Protein AF-A0AAW9PEN4-F1 (afdb_monomer_lite)

Radius of gyration: 16.26 Å; chains: 1; bounding box: 33×24×48 Å

Secondary structure (DSSP, 8-state):
---HHHHHHHHSSEEHHHHHHHTT--HHHHHHHHHHHHHTTSEEEETTEEEE----S-----S---HHHHHHHHHS-BT-EEEGGGGTTTSSSHHHHHHHHHHTTSEEEEES-TT-TTTSEEEEE-S----

Foldseek 3Di:
DDDPLNVLAVVQWDALCRSCVVVVHDSVVSVVVQVVCQCVQQWDDDPRIIHGGYDVPLPQPPPDQDPLLLVVLVVADAPDKDWQVVCVVVGPPSVVSQVVCVSNVQKDKDFQDPVCSVRRIIMGGHDHDDD

Organism: Klebsiella variicola (NCBI:txid244366)

Sequence (131 aa):
MEKITDVLKELEKVTCRELAVYFDLTAPEMLARLMVLEREGKAQNLNGYWMPGGSTEPVAVTSKLTALDIKLLQSVPVGVWFEWQSLAGFVDRPRYRCERLVAAGLMNSKVTNPANPHHGTKFQKIREVTR

pLDDT: mean 81.0, std 11.23, range [44.16, 94.44]

Structure (mmCIF, N/CA/C/O backbone):
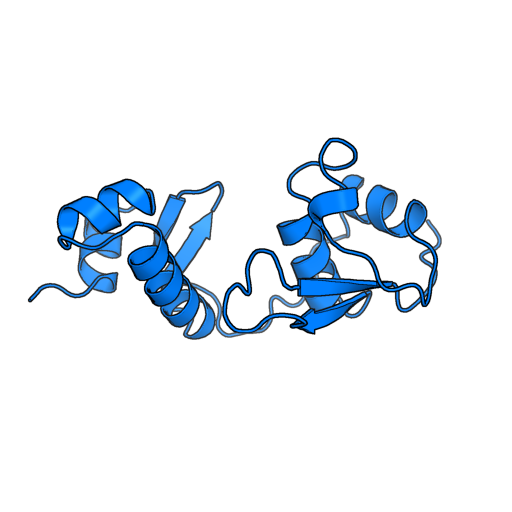data_AF-A0AAW9PEN4-F1
#
_entry.id   AF-A0AAW9PEN4-F1
#
loop_
_atom_site.group_PDB
_atom_site.id
_atom_site.type_symbol
_atom_site.label_atom_id
_atom_site.label_alt_id
_atom_site.label_comp_id
_atom_site.label_asym_id
_atom_site.label_entity_id
_atom_site.label_seq_id
_atom_site.pdbx_PDB_ins_code
_atom_site.Cartn_x
_atom_site.Cartn_y
_atom_site.Cartn_z
_atom_site.occupancy
_atom_site.B_iso_or_equiv
_atom_site.auth_seq_id
_atom_site.auth_comp_id
_atom_site.auth_asym_id
_atom_site.auth_atom_id
_atom_site.pdbx_PDB_model_num
ATOM 1 N N . MET A 1 1 ? 9.608 2.569 -29.560 1.00 56.81 1 MET A N 1
ATOM 2 C CA . MET A 1 1 ? 9.620 1.985 -28.205 1.00 56.81 1 MET A CA 1
ATOM 3 C C . MET A 1 1 ? 8.197 2.019 -27.695 1.00 56.81 1 MET A C 1
ATOM 5 O O . MET A 1 1 ? 7.652 3.111 -27.570 1.00 56.81 1 MET A O 1
ATOM 9 N N . GLU A 1 2 ? 7.589 0.854 -27.496 1.00 67.94 2 GLU A N 1
ATOM 10 C CA . GLU A 1 2 ? 6.273 0.753 -26.858 1.00 67.94 2 GLU A CA 1
ATOM 11 C C . GLU A 1 2 ? 6.338 1.319 -25.439 1.00 67.94 2 GLU A C 1
ATOM 13 O O . GLU A 1 2 ? 7.372 1.235 -24.772 1.00 67.94 2 GLU A O 1
ATOM 18 N N . LYS A 1 3 ? 5.262 1.959 -24.977 1.00 82.06 3 LYS A N 1
ATOM 19 C CA . LYS A 1 3 ? 5.178 2.420 -23.589 1.00 82.06 3 LYS A CA 1
ATOM 20 C C . LYS A 1 3 ? 4.590 1.299 -22.742 1.00 82.06 3 LYS A C 1
ATOM 22 O O . LYS A 1 3 ? 3.725 0.561 -23.197 1.00 82.06 3 LYS A O 1
ATOM 27 N N . ILE A 1 4 ? 4.984 1.230 -21.470 1.00 81.25 4 ILE A N 1
ATOM 28 C CA . ILE A 1 4 ? 4.431 0.264 -20.500 1.00 81.25 4 ILE A CA 1
ATOM 29 C C . ILE A 1 4 ? 2.892 0.322 -20.478 1.00 81.25 4 ILE A C 1
ATOM 31 O O . ILE A 1 4 ? 2.234 -0.704 -20.384 1.00 81.25 4 ILE A O 1
ATOM 35 N N . THR A 1 5 ? 2.303 1.510 -20.632 1.00 81.56 5 THR A N 1
ATOM 36 C CA . THR A 1 5 ? 0.845 1.700 -20.691 1.00 81.56 5 THR A CA 1
ATOM 37 C C . THR A 1 5 ? 0.177 1.073 -21.912 1.00 81.56 5 THR A C 1
ATOM 39 O O . THR A 1 5 ? -0.996 0.727 -21.827 1.00 81.56 5 THR A O 1
ATOM 42 N N . ASP A 1 6 ? 0.886 0.963 -23.035 1.00 83.94 6 ASP A N 1
ATOM 43 C CA . ASP A 1 6 ? 0.354 0.373 -24.266 1.00 83.94 6 ASP A CA 1
ATOM 44 C C . ASP A 1 6 ? 0.352 -1.156 -24.132 1.00 83.94 6 ASP A C 1
ATOM 46 O O . ASP A 1 6 ? -0.683 -1.787 -24.311 1.00 83.94 6 ASP A O 1
ATOM 50 N N . VAL A 1 7 ? 1.447 -1.723 -23.618 1.00 83.44 7 VAL A N 1
ATOM 51 C CA . VAL A 1 7 ? 1.558 -3.159 -23.298 1.00 83.44 7 VAL A CA 1
ATOM 52 C C . VAL A 1 7 ? 0.547 -3.590 -22.230 1.00 83.44 7 VAL A C 1
ATOM 54 O O . VAL A 1 7 ? -0.054 -4.656 -22.329 1.00 83.44 7 VAL A O 1
ATOM 57 N N . LEU A 1 8 ? 0.296 -2.752 -21.217 1.00 84.62 8 LEU A N 1
ATOM 58 C CA . LEU A 1 8 ? -0.754 -3.011 -20.226 1.00 84.62 8 LEU A CA 1
ATOM 59 C C . LEU A 1 8 ? -2.151 -3.080 -20.862 1.00 84.62 8 LEU A C 1
ATOM 61 O O . LEU A 1 8 ? -2.966 -3.891 -20.431 1.00 84.62 8 LEU A O 1
ATOM 65 N N . LYS A 1 9 ? -2.438 -2.248 -21.873 1.00 82.31 9 LYS A N 1
ATOM 66 C CA . LYS A 1 9 ? -3.717 -2.292 -22.600 1.00 82.31 9 LYS A CA 1
ATOM 67 C C . LYS A 1 9 ? -3.861 -3.553 -23.441 1.00 82.31 9 LYS A C 1
ATOM 69 O O . LYS A 1 9 ? -4.967 -4.064 -23.536 1.00 82.31 9 LYS A O 1
ATOM 74 N N . GLU A 1 10 ? -2.772 -4.035 -24.027 1.00 82.94 10 GLU A N 1
A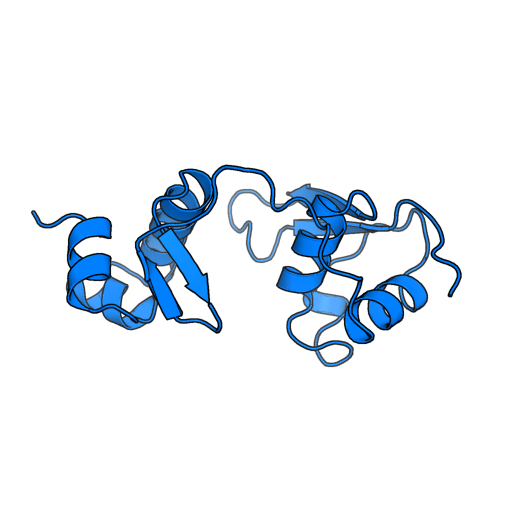TOM 75 C CA . GLU A 1 10 ? -2.793 -5.229 -24.875 1.00 82.94 10 GLU A CA 1
ATOM 76 C C . GLU A 1 10 ? -2.875 -6.528 -24.071 1.00 82.94 10 GLU A C 1
ATOM 78 O O . GLU A 1 10 ? -3.600 -7.442 -24.454 1.00 82.94 10 GLU A O 1
ATOM 83 N N . LEU A 1 11 ? -2.156 -6.615 -22.949 1.00 78.12 11 LEU A N 1
ATOM 84 C CA . LEU A 1 11 ? -2.075 -7.847 -22.160 1.00 78.12 11 LEU A CA 1
ATOM 85 C C . LEU A 1 11 ? -3.187 -7.984 -21.113 1.00 78.12 11 LEU A C 1
ATOM 87 O O . LEU A 1 11 ? -3.346 -9.073 -20.567 1.00 78.12 11 LEU A O 1
ATOM 91 N N . GLU A 1 12 ? -3.935 -6.909 -20.831 1.00 67.69 12 GLU A N 1
ATOM 92 C CA . GLU A 1 12 ? -5.001 -6.746 -19.819 1.00 67.69 12 GLU A CA 1
ATOM 93 C C . GLU A 1 12 ? -4.614 -7.065 -18.359 1.00 67.69 12 GLU A C 1
ATOM 95 O O . GLU A 1 12 ? -4.989 -6.322 -17.451 1.00 67.69 12 GLU A O 1
ATOM 100 N N . LYS A 1 13 ? -3.866 -8.145 -18.105 1.00 76.31 13 LYS A N 1
ATOM 101 C CA . LYS A 1 13 ? -3.320 -8.584 -16.818 1.00 76.31 13 LYS A CA 1
ATOM 102 C C . LYS A 1 13 ? -1.926 -9.161 -17.025 1.00 76.31 13 LYS A C 1
ATOM 104 O O . LYS A 1 13 ? -1.770 -10.221 -17.620 1.00 76.31 13 LYS A O 1
ATOM 109 N N . VAL A 1 14 ? -0.921 -8.514 -16.451 1.00 85.75 14 VAL A N 1
ATOM 110 C CA . VAL A 1 14 ? 0.473 -8.966 -16.566 1.00 85.75 14 VAL A CA 1
ATOM 111 C C . VAL A 1 14 ? 1.214 -8.761 -15.251 1.00 85.75 14 VAL A C 1
ATOM 113 O O . VAL A 1 14 ? 0.974 -7.797 -14.522 1.00 85.75 14 VAL A O 1
ATOM 116 N N . THR A 1 15 ? 2.102 -9.677 -14.885 1.00 87.06 15 THR A N 1
ATOM 117 C CA . THR A 1 15 ? 2.909 -9.526 -13.671 1.00 87.06 15 THR A CA 1
ATOM 118 C C . THR A 1 15 ? 4.078 -8.568 -13.900 1.00 87.06 15 THR A C 1
ATOM 120 O O . THR A 1 15 ? 4.564 -8.376 -15.013 1.00 87.06 15 THR A O 1
ATOM 123 N N . CYS A 1 16 ? 4.600 -7.989 -12.814 1.00 87.31 16 CYS A N 1
ATOM 124 C CA . CYS A 1 16 ? 5.786 -7.128 -12.881 1.00 87.31 16 CYS A CA 1
ATOM 125 C C . CYS A 1 16 ? 6.995 -7.844 -13.517 1.00 87.31 16 CYS A C 1
ATOM 127 O O . CYS A 1 16 ? 7.771 -7.224 -14.236 1.00 87.31 16 CYS A O 1
ATOM 129 N N . ARG A 1 17 ? 7.145 -9.156 -13.277 1.00 85.50 17 ARG A N 1
ATOM 130 C CA . ARG A 1 17 ? 8.256 -9.952 -13.822 1.00 85.50 17 ARG A CA 1
ATOM 131 C C . ARG A 1 17 ? 8.128 -10.167 -15.326 1.00 85.50 17 ARG A C 1
ATOM 133 O O . ARG A 1 17 ? 9.122 -10.037 -16.024 1.00 85.50 17 ARG A O 1
ATOM 140 N N . GLU A 1 18 ? 6.928 -10.462 -15.813 1.00 86.31 18 GLU A N 1
ATOM 141 C CA . GLU A 1 18 ? 6.674 -10.630 -17.250 1.00 86.31 18 GLU A CA 1
ATOM 142 C C . GLU A 1 18 ? 6.895 -9.317 -18.004 1.00 86.31 18 GLU A C 1
ATOM 144 O O . GLU A 1 18 ? 7.580 -9.301 -19.022 1.00 86.31 18 GLU A O 1
ATOM 149 N N . LEU A 1 19 ? 6.420 -8.197 -17.446 1.00 88.25 19 LEU A N 1
ATOM 150 C CA . LEU A 1 19 ? 6.715 -6.864 -17.976 1.00 88.25 19 LEU A CA 1
ATOM 151 C C . LEU A 1 19 ? 8.217 -6.566 -17.975 1.00 88.25 19 LEU A C 1
ATOM 153 O O . LEU A 1 19 ? 8.736 -6.030 -18.948 1.00 88.25 19 LEU A O 1
ATOM 157 N N . ALA A 1 20 ? 8.924 -6.902 -16.896 1.00 89.31 20 ALA A N 1
ATOM 158 C CA . ALA A 1 20 ? 10.361 -6.675 -16.800 1.00 89.31 20 ALA A CA 1
ATOM 159 C C . ALA A 1 20 ? 11.118 -7.413 -17.918 1.00 89.31 20 ALA A C 1
ATOM 161 O O . ALA A 1 20 ? 11.948 -6.804 -18.582 1.00 89.31 20 ALA A O 1
ATOM 162 N N . VAL A 1 21 ? 10.755 -8.672 -18.194 1.00 89.44 21 VAL A N 1
ATOM 163 C CA . VAL A 1 21 ? 11.317 -9.450 -19.312 1.00 89.44 21 VAL A CA 1
ATOM 164 C C . VAL A 1 21 ? 10.979 -8.816 -20.665 1.00 89.44 21 VAL A C 1
ATOM 166 O O . VAL A 1 21 ? 11.862 -8.699 -21.507 1.00 89.44 21 VAL A O 1
ATOM 169 N N . TYR A 1 22 ? 9.738 -8.362 -20.867 1.00 87.06 22 TYR A N 1
ATOM 170 C CA . TYR A 1 22 ? 9.304 -7.736 -22.125 1.00 87.06 22 TYR A CA 1
ATOM 171 C C . TYR A 1 22 ? 10.103 -6.470 -22.472 1.00 87.06 22 TYR A C 1
ATOM 173 O O . TYR A 1 22 ? 10.407 -6.211 -23.632 1.00 87.06 22 TYR A O 1
ATOM 181 N N . PHE A 1 23 ? 10.452 -5.680 -21.455 1.00 87.25 23 PHE A N 1
ATOM 182 C CA . PHE A 1 23 ? 11.164 -4.411 -21.612 1.00 87.25 23 PHE A CA 1
ATOM 183 C C . PHE A 1 23 ? 12.683 -4.513 -21.422 1.00 87.25 23 PHE A C 1
ATOM 185 O O . PHE A 1 23 ? 13.341 -3.473 -21.423 1.00 87.25 23 PHE A O 1
ATOM 192 N N . ASP A 1 24 ? 13.223 -5.723 -21.247 1.00 89.38 24 ASP A N 1
ATOM 193 C CA . ASP A 1 24 ? 14.634 -5.970 -20.914 1.00 89.38 24 ASP A CA 1
ATOM 194 C C . ASP A 1 24 ? 15.106 -5.148 -19.694 1.00 89.38 24 ASP A C 1
ATOM 196 O O . ASP A 1 24 ? 16.134 -4.472 -19.692 1.00 89.38 24 ASP A O 1
ATOM 200 N N . LEU A 1 25 ? 14.281 -5.155 -18.644 1.00 88.50 25 LEU A N 1
ATOM 201 C CA . LEU A 1 25 ? 14.514 -4.465 -17.377 1.00 88.50 25 LEU A CA 1
ATOM 202 C C . LEU A 1 25 ? 14.589 -5.461 -16.223 1.00 88.50 25 LEU A C 1
ATOM 204 O O . LEU A 1 25 ? 14.040 -6.563 -16.267 1.00 88.50 25 LEU A O 1
ATOM 208 N N . THR A 1 26 ? 15.201 -5.045 -15.117 1.00 86.69 26 THR A N 1
ATOM 209 C CA . THR A 1 26 ? 15.117 -5.823 -13.879 1.00 86.69 26 THR A CA 1
ATOM 210 C C . THR A 1 26 ? 13.752 -5.633 -13.205 1.00 86.69 26 THR A C 1
ATOM 212 O O . THR A 1 26 ? 13.109 -4.585 -13.308 1.00 86.69 26 THR A O 1
ATOM 215 N N . ALA A 1 27 ? 13.290 -6.644 -12.461 1.00 80.06 27 ALA A N 1
ATOM 216 C CA . ALA A 1 27 ? 12.009 -6.566 -11.753 1.00 80.06 27 ALA A CA 1
ATOM 217 C C . ALA A 1 27 ? 11.895 -5.364 -10.779 1.00 80.06 27 ALA A C 1
ATOM 219 O O . ALA A 1 27 ? 10.820 -4.763 -10.725 1.00 80.06 27 ALA A O 1
ATOM 220 N N . PRO A 1 28 ? 12.947 -4.958 -10.034 1.00 81.88 28 PRO A N 1
ATOM 221 C CA . PRO A 1 28 ? 12.903 -3.743 -9.216 1.00 81.88 28 PRO A CA 1
ATOM 222 C C . PRO A 1 28 ? 12.741 -2.453 -10.032 1.00 81.88 28 PRO A C 1
ATOM 224 O O . PRO A 1 28 ? 11.979 -1.574 -9.632 1.00 81.88 28 PRO A O 1
ATOM 227 N N . GLU A 1 29 ? 13.412 -2.336 -11.180 1.00 81.94 29 GLU A N 1
ATOM 228 C CA . GLU A 1 29 ? 13.299 -1.161 -12.055 1.00 81.94 29 GLU A CA 1
ATOM 229 C C . GLU A 1 29 ? 11.911 -1.062 -12.684 1.00 81.94 29 GLU A C 1
ATOM 231 O O . GLU A 1 29 ? 11.319 0.020 -12.720 1.00 81.94 29 GLU A O 1
ATOM 236 N N . MET A 1 30 ? 11.365 -2.194 -13.134 1.00 90.25 30 MET A N 1
ATOM 237 C CA . MET A 1 30 ? 10.004 -2.254 -13.659 1.00 90.25 30 MET A CA 1
ATOM 238 C C . MET A 1 30 ? 8.984 -1.873 -12.581 1.00 90.25 30 MET A C 1
ATOM 240 O O . MET A 1 30 ? 8.099 -1.053 -12.823 1.00 90.25 30 MET A O 1
ATOM 244 N N . LEU A 1 31 ? 9.151 -2.389 -11.361 1.00 84.94 31 LEU A N 1
ATOM 245 C CA . LEU A 1 31 ? 8.287 -2.050 -10.236 1.00 84.94 31 LEU A CA 1
ATOM 246 C C . LEU A 1 31 ? 8.326 -0.551 -9.917 1.00 84.94 31 LEU A C 1
ATOM 248 O O . LEU A 1 31 ? 7.272 0.056 -9.751 1.00 84.94 31 LEU A O 1
ATOM 252 N N . ALA A 1 32 ? 9.512 0.064 -9.891 1.00 81.75 32 ALA A N 1
ATOM 253 C CA . ALA A 1 32 ? 9.647 1.501 -9.664 1.00 81.75 32 ALA A CA 1
ATOM 254 C C . ALA A 1 32 ? 8.896 2.325 -10.725 1.00 81.75 32 ALA A C 1
ATOM 256 O O . ALA A 1 32 ? 8.198 3.280 -10.381 1.00 81.75 32 ALA A O 1
ATOM 257 N N . ARG A 1 33 ? 8.975 1.929 -12.003 1.00 84.75 33 ARG A N 1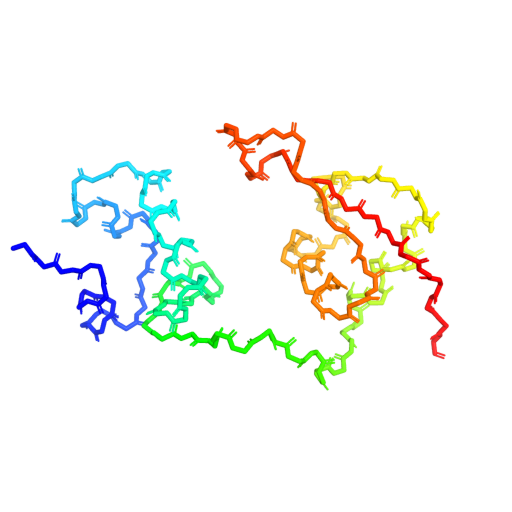
ATOM 258 C CA . ARG A 1 33 ? 8.241 2.585 -13.101 1.00 84.75 33 ARG A CA 1
ATOM 259 C C . ARG A 1 33 ? 6.728 2.401 -12.975 1.00 84.75 33 ARG A C 1
ATOM 261 O O . ARG A 1 33 ? 5.982 3.359 -13.159 1.00 84.75 33 ARG A O 1
ATOM 268 N N . LEU A 1 34 ? 6.275 1.202 -12.618 1.00 86.12 34 LEU A N 1
ATOM 269 C CA . LEU A 1 34 ? 4.856 0.901 -12.423 1.00 86.12 34 LEU A CA 1
ATOM 270 C C . LEU A 1 34 ? 4.259 1.666 -11.236 1.00 86.12 34 LEU A C 1
ATOM 272 O O . LEU A 1 34 ? 3.152 2.179 -11.347 1.00 86.12 34 LEU A O 1
ATOM 276 N N . MET A 1 35 ? 5.012 1.846 -10.148 1.00 81.31 35 MET A N 1
ATOM 277 C CA . MET A 1 35 ? 4.587 2.675 -9.012 1.00 81.31 35 MET A CA 1
ATOM 278 C C . MET A 1 35 ? 4.438 4.161 -9.375 1.00 81.31 35 MET A C 1
ATOM 280 O O . MET A 1 35 ? 3.581 4.847 -8.817 1.00 81.31 35 MET A O 1
ATOM 284 N N . VAL A 1 36 ? 5.256 4.684 -10.298 1.00 82.81 36 VAL A N 1
ATOM 285 C CA . VAL A 1 36 ? 5.074 6.049 -10.825 1.00 82.81 36 VAL A CA 1
ATOM 286 C C . VAL A 1 36 ? 3.782 6.126 -11.636 1.00 82.81 36 VAL A C 1
ATOM 288 O O . VAL A 1 36 ? 2.971 7.017 -11.401 1.00 82.81 36 VAL A O 1
ATOM 291 N N . LEU A 1 37 ? 3.546 5.158 -12.525 1.00 84.44 37 LEU A N 1
ATOM 292 C CA . LEU A 1 37 ? 2.315 5.091 -13.317 1.00 84.44 37 LEU A CA 1
ATOM 293 C C . LEU A 1 37 ? 1.065 4.923 -12.445 1.00 84.44 37 LEU A C 1
ATOM 295 O O . LEU A 1 37 ? 0.020 5.476 -12.776 1.00 84.44 37 LEU A O 1
ATOM 299 N N . GLU A 1 38 ? 1.171 4.212 -11.326 1.00 83.94 38 GLU A N 1
ATOM 300 C CA . GLU A 1 38 ? 0.095 4.067 -10.345 1.00 83.94 38 GLU A CA 1
ATOM 301 C C . GLU A 1 38 ? -0.259 5.389 -9.671 1.00 83.94 38 GLU A C 1
ATOM 303 O O . GLU A 1 38 ? -1.429 5.758 -9.607 1.00 83.94 38 GLU A O 1
ATOM 308 N N . ARG A 1 39 ? 0.748 6.167 -9.260 1.00 72.88 39 ARG A N 1
ATOM 309 C CA . ARG A 1 39 ? 0.531 7.523 -8.726 1.00 72.88 39 ARG A CA 1
ATOM 310 C C . ARG A 1 39 ? -0.075 8.475 -9.752 1.00 72.88 39 ARG A C 1
ATOM 312 O O . ARG A 1 39 ? -0.825 9.370 -9.383 1.00 72.88 39 ARG A O 1
ATOM 319 N N . GLU A 1 40 ? 0.255 8.290 -11.025 1.00 78.88 40 GLU A N 1
ATOM 320 C CA . GLU A 1 40 ? -0.316 9.060 -12.132 1.00 78.88 40 GLU A CA 1
ATOM 321 C C . GLU A 1 40 ? -1.711 8.565 -12.563 1.00 78.88 40 GLU A C 1
ATOM 323 O O . GLU A 1 40 ? -2.287 9.133 -13.490 1.00 78.88 40 GLU A O 1
ATOM 328 N N . GLY A 1 41 ? -2.253 7.509 -11.938 1.00 80.44 41 GLY A N 1
ATOM 329 C CA . GLY A 1 41 ? -3.540 6.904 -12.306 1.00 80.44 41 GLY A CA 1
ATOM 330 C C . GLY A 1 41 ? -3.537 6.219 -13.679 1.00 80.44 41 GLY A C 1
ATOM 331 O O . GLY A 1 41 ? -4.582 5.999 -14.285 1.00 80.44 41 GLY A O 1
ATOM 332 N N . LYS A 1 42 ? -2.358 5.892 -14.212 1.00 83.00 42 LYS A N 1
ATOM 333 C CA . LYS A 1 42 ? -2.186 5.258 -15.529 1.00 83.00 42 LYS A CA 1
ATOM 334 C C . LYS A 1 42 ? -2.052 3.739 -15.451 1.00 83.00 42 LYS A C 1
ATOM 336 O O . LYS A 1 42 ? -2.226 3.074 -16.473 1.00 83.00 42 LYS A O 1
ATOM 341 N N . ALA A 1 43 ? -1.748 3.203 -14.272 1.00 85.62 43 ALA A N 1
ATOM 342 C CA . ALA A 1 43 ? -1.674 1.772 -14.000 1.00 85.62 43 ALA A CA 1
ATOM 343 C C . ALA A 1 43 ? -2.223 1.460 -12.600 1.00 85.62 43 ALA A C 1
ATOM 345 O O . ALA A 1 43 ? -2.248 2.324 -11.731 1.00 85.62 43 ALA A O 1
ATOM 346 N N . GLN A 1 44 ? -2.652 0.224 -12.371 1.00 85.19 44 GLN A N 1
ATOM 347 C CA . GLN A 1 44 ? -3.113 -0.232 -11.061 1.00 85.19 44 GLN A CA 1
ATOM 348 C C . GLN A 1 44 ? -2.643 -1.658 -10.812 1.00 85.19 44 GLN A C 1
ATOM 350 O O . GLN A 1 44 ? -2.607 -2.477 -11.737 1.00 85.19 44 GLN A O 1
ATOM 355 N N . ASN A 1 45 ? -2.302 -1.964 -9.559 1.00 83.56 45 ASN A N 1
ATOM 356 C CA . ASN A 1 45 ? -1.995 -3.327 -9.152 1.00 83.56 45 ASN A CA 1
ATOM 357 C C . ASN A 1 45 ? -3.202 -3.991 -8.480 1.00 83.56 45 ASN A C 1
ATOM 359 O O . ASN A 1 45 ? -3.688 -3.540 -7.441 1.00 83.56 45 ASN A O 1
ATOM 363 N N . LEU A 1 46 ? -3.649 -5.118 -9.032 1.00 79.19 46 LEU A N 1
ATOM 364 C CA . LEU A 1 46 ? -4.679 -5.958 -8.437 1.00 79.19 46 LEU A CA 1
ATOM 365 C C . LEU A 1 46 ? -4.151 -7.385 -8.277 1.00 79.19 46 LEU A C 1
ATOM 367 O O . LEU A 1 46 ? -3.924 -8.100 -9.249 1.00 79.19 46 LEU A O 1
ATOM 371 N N . ASN A 1 47 ? -3.983 -7.824 -7.027 1.00 78.56 47 ASN A N 1
ATOM 372 C CA . ASN A 1 47 ? -3.539 -9.183 -6.692 1.00 78.56 47 ASN A CA 1
ATOM 373 C C . ASN A 1 47 ? -2.189 -9.588 -7.324 1.00 78.56 47 ASN A C 1
ATOM 375 O O . ASN A 1 47 ? -1.990 -10.761 -7.623 1.00 78.56 47 ASN A O 1
ATOM 379 N N . GLY A 1 48 ? -1.261 -8.643 -7.515 1.00 77.19 48 GLY A N 1
ATOM 380 C CA . GLY A 1 48 ? 0.044 -8.914 -8.130 1.00 77.19 48 GLY A CA 1
ATOM 381 C C . GLY A 1 48 ? 0.064 -8.788 -9.656 1.00 77.19 48 GLY A C 1
ATOM 382 O O . GLY A 1 48 ? 1.145 -8.847 -10.243 1.00 77.19 48 GLY A O 1
ATOM 383 N N . TYR A 1 49 ? -1.091 -8.538 -10.277 1.00 84.38 49 TYR A N 1
ATOM 384 C CA . TYR A 1 49 ? -1.213 -8.225 -11.697 1.00 84.38 49 TYR A CA 1
ATOM 385 C C . TYR A 1 49 ? -1.335 -6.722 -11.900 1.00 84.38 49 TYR A C 1
ATOM 387 O O . TYR A 1 49 ? -2.056 -6.039 -11.173 1.00 84.38 49 TYR A O 1
ATOM 395 N N . TRP A 1 50 ? -0.631 -6.224 -12.901 1.00 87.50 50 TRP A N 1
ATOM 396 C CA . TRP A 1 50 ? -0.710 -4.853 -13.363 1.00 87.50 50 TRP A CA 1
ATOM 397 C C . TRP A 1 50 ? -1.697 -4.762 -14.516 1.00 87.50 50 TRP A C 1
ATOM 399 O O . TRP A 1 50 ? -1.710 -5.613 -15.407 1.00 87.50 50 TRP A O 1
ATOM 409 N N . MET A 1 51 ? -2.530 -3.731 -14.456 1.00 86.12 51 MET A N 1
ATOM 410 C CA . MET A 1 51 ? -3.591 -3.455 -15.417 1.00 86.12 51 MET A CA 1
ATOM 411 C C . MET A 1 51 ? -3.549 -1.965 -15.786 1.00 86.12 51 MET A C 1
ATOM 413 O O . MET A 1 51 ? -3.060 -1.155 -14.985 1.00 86.12 51 MET A O 1
ATOM 417 N N . PRO A 1 52 ? -4.043 -1.579 -16.973 1.00 84.44 52 PRO A N 1
ATOM 418 C CA . PRO A 1 52 ? -4.104 -0.185 -17.380 1.00 84.44 52 PRO A CA 1
ATOM 419 C C . PRO A 1 52 ? -5.146 0.580 -16.553 1.00 84.44 52 PRO A C 1
ATOM 421 O O . PRO A 1 52 ? -6.145 0.021 -16.091 1.00 84.44 52 PRO A O 1
ATOM 424 N N . GLY A 1 53 ? -4.920 1.884 -16.412 1.00 76.38 53 GLY A N 1
ATOM 425 C CA . GLY A 1 53 ? -5.788 2.778 -15.649 1.00 76.38 53 GLY A CA 1
ATOM 426 C C . GLY A 1 53 ? -5.550 2.709 -14.144 1.00 76.38 53 GLY A C 1
ATOM 427 O O . GLY A 1 53 ? -4.767 1.908 -13.658 1.00 76.38 53 GLY A O 1
ATOM 428 N N . GLY A 1 54 ? -6.210 3.590 -13.410 1.00 65.62 54 GLY A N 1
ATOM 429 C CA . GLY A 1 54 ? -6.034 3.782 -11.977 1.00 65.62 54 GLY A CA 1
ATOM 430 C C . GLY A 1 54 ? -6.694 5.097 -11.579 1.00 65.62 54 GLY A C 1
ATOM 431 O O . GLY A 1 54 ? -6.907 5.973 -12.415 1.00 65.62 54 GLY A O 1
ATOM 432 N N . SER A 1 55 ? -7.071 5.233 -10.315 1.00 52.84 55 SER A N 1
ATOM 433 C CA . SER A 1 55 ? -7.651 6.482 -9.826 1.00 52.84 55 SER A CA 1
ATOM 434 C C . SER A 1 55 ? -6.541 7.402 -9.329 1.00 52.84 55 SER A C 1
ATOM 436 O O . SER A 1 55 ? -5.778 7.009 -8.450 1.00 52.84 55 SER A O 1
ATOM 438 N N . THR A 1 56 ? -6.461 8.623 -9.866 1.00 57.06 56 THR A N 1
ATOM 439 C CA . THR A 1 56 ? -5.681 9.714 -9.252 1.00 57.06 56 THR A CA 1
ATOM 440 C C . THR A 1 56 ? -6.400 10.312 -8.053 1.00 57.06 56 THR A C 1
ATOM 442 O O . THR A 1 56 ? -5.765 10.953 -7.214 1.00 57.06 56 THR A O 1
ATOM 445 N N . GLU A 1 57 ? -7.719 10.108 -7.954 1.00 47.88 57 GLU A N 1
ATOM 446 C CA . GLU A 1 57 ? -8.438 10.455 -6.742 1.00 47.88 57 GLU A CA 1
ATOM 447 C C . GLU A 1 57 ? -7.853 9.596 -5.623 1.00 47.88 57 GLU A C 1
ATOM 449 O O . GLU A 1 57 ? -7.773 8.368 -5.800 1.00 47.88 57 GLU A O 1
ATOM 454 N N . PRO A 1 58 ? -7.437 10.198 -4.488 1.00 46.62 58 PRO A N 1
ATOM 455 C CA . PRO A 1 58 ? -7.148 9.410 -3.305 1.00 46.62 58 PRO A CA 1
ATOM 456 C C . PRO A 1 58 ? -8.364 8.523 -3.126 1.00 46.62 58 PRO A C 1
ATOM 458 O O . PRO A 1 58 ? -9.474 9.051 -3.134 1.00 46.62 58 PRO A O 1
ATOM 461 N N . VAL A 1 59 ? -8.164 7.200 -3.070 1.00 51.34 59 VAL A N 1
ATOM 462 C CA . VAL A 1 59 ? -9.260 6.259 -2.843 1.00 51.34 59 VAL A CA 1
ATOM 463 C C . VAL A 1 59 ? -9.977 6.786 -1.618 1.00 51.34 59 VAL A C 1
ATOM 465 O O . VAL A 1 59 ? -9.480 6.636 -0.501 1.00 51.34 59 VAL A O 1
ATOM 468 N N . ALA A 1 60 ? -11.097 7.477 -1.827 1.00 44.16 60 ALA A N 1
ATOM 469 C CA . ALA A 1 60 ? -11.937 7.907 -0.746 1.00 44.16 60 ALA A CA 1
ATOM 470 C C . ALA A 1 60 ? -12.347 6.575 -0.155 1.00 44.16 60 ALA A C 1
ATOM 472 O O . ALA A 1 60 ? -13.041 5.792 -0.809 1.00 44.16 60 ALA A O 1
ATOM 473 N N . VAL A 1 61 ? -11.806 6.243 1.017 1.00 48.53 61 VAL A N 1
ATOM 474 C CA . VAL A 1 61 ? -12.101 4.991 1.707 1.00 48.53 6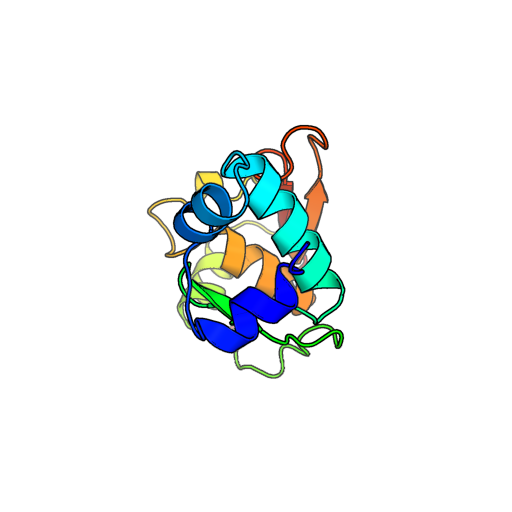1 VAL A CA 1
ATOM 475 C C . VAL A 1 61 ? -13.520 5.122 2.267 1.00 48.53 61 VAL A C 1
ATOM 477 O O . VAL A 1 61 ? -13.758 5.138 3.463 1.00 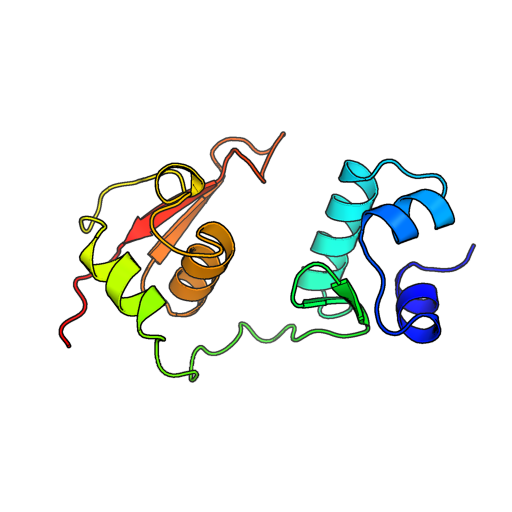48.53 61 VAL A O 1
ATOM 480 N N . THR A 1 62 ? -14.486 5.271 1.365 1.00 46.59 62 THR A N 1
ATOM 481 C CA . THR A 1 62 ? -15.915 5.048 1.552 1.00 46.59 62 THR A CA 1
ATOM 482 C C . THR A 1 62 ? -16.203 3.545 1.574 1.00 46.59 62 THR A C 1
ATOM 484 O O . THR A 1 62 ? -17.286 3.111 1.959 1.00 46.59 62 THR A O 1
ATOM 487 N N . SER A 1 63 ? -15.207 2.720 1.225 1.00 56.00 63 SER A N 1
ATOM 488 C CA . SER A 1 63 ? -15.218 1.284 1.467 1.00 56.00 63 SER A CA 1
ATOM 489 C C . SER A 1 63 ? -15.201 1.025 2.972 1.00 56.00 63 SER A C 1
ATOM 491 O O . SER A 1 63 ? -14.196 1.281 3.633 1.00 56.00 63 SER A O 1
ATOM 493 N N . LYS A 1 64 ? -16.308 0.497 3.505 1.00 72.38 64 LYS A N 1
ATOM 494 C CA . LYS A 1 64 ? -16.402 -0.039 4.873 1.00 72.38 64 LYS A CA 1
ATOM 495 C C . LYS A 1 64 ? -15.118 -0.803 5.228 1.00 72.38 64 LYS A C 1
ATOM 497 O O . LYS A 1 64 ? -14.680 -1.653 4.449 1.00 72.38 64 LYS A O 1
ATOM 502 N N . LEU A 1 65 ? -14.521 -0.495 6.383 1.00 81.00 65 LEU A N 1
ATOM 503 C CA . LEU A 1 65 ? -13.344 -1.207 6.889 1.00 81.00 65 LEU A CA 1
ATOM 504 C C . LEU A 1 65 ? -13.615 -2.715 6.882 1.00 81.00 65 LEU A C 1
ATOM 506 O O . LEU A 1 65 ? -14.662 -3.166 7.350 1.00 81.00 65 LEU A O 1
ATOM 510 N N . THR A 1 66 ? -12.682 -3.502 6.347 1.00 85.94 66 THR A N 1
ATOM 511 C CA . THR A 1 66 ? -12.830 -4.960 6.366 1.00 85.94 66 THR A CA 1
ATOM 512 C C . THR A 1 66 ? -12.534 -5.502 7.765 1.00 85.94 66 THR A C 1
ATOM 514 O O . THR A 1 66 ? -11.834 -4.868 8.554 1.00 85.94 66 THR A O 1
ATOM 517 N N . ALA A 1 67 ? -13.004 -6.713 8.079 1.00 85.38 67 ALA A N 1
ATOM 518 C CA . ALA A 1 67 ? -12.711 -7.355 9.365 1.00 85.38 67 ALA A CA 1
ATOM 519 C C . ALA A 1 67 ? -11.199 -7.473 9.641 1.00 85.38 67 ALA A C 1
ATOM 521 O O . ALA A 1 67 ? -10.757 -7.369 10.782 1.00 85.38 67 ALA A O 1
ATOM 522 N N . LEU A 1 68 ? -10.397 -7.645 8.588 1.00 87.62 68 LEU A N 1
ATOM 523 C CA . LEU A 1 68 ? -8.941 -7.708 8.682 1.00 87.62 68 LEU A CA 1
ATOM 524 C C . LEU A 1 68 ? -8.309 -6.329 8.926 1.00 87.62 68 LEU A C 1
ATOM 526 O O . LEU A 1 68 ? -7.305 -6.252 9.629 1.00 87.62 68 LEU A O 1
ATOM 530 N N . ASP A 1 69 ? -8.909 -5.248 8.420 1.00 87.62 69 ASP A N 1
ATOM 531 C CA . ASP A 1 69 ? -8.464 -3.881 8.723 1.00 87.62 69 ASP A CA 1
ATOM 532 C C . ASP A 1 69 ? -8.755 -3.535 10.187 1.00 87.62 69 ASP A C 1
ATOM 534 O O . ASP A 1 69 ? -7.894 -3.001 10.882 1.00 87.62 69 ASP A O 1
ATOM 538 N N . ILE A 1 70 ? -9.936 -3.921 10.683 1.00 87.44 70 ILE A N 1
ATOM 539 C CA . ILE A 1 70 ? -10.312 -3.769 12.095 1.00 87.44 70 ILE A CA 1
ATOM 540 C C . ILE A 1 70 ? -9.375 -4.590 12.990 1.00 87.44 70 ILE A C 1
ATOM 542 O O . ILE A 1 70 ? -8.840 -4.056 13.959 1.00 87.44 70 ILE A O 1
ATOM 546 N N . LYS A 1 71 ? -9.110 -5.858 12.643 1.00 88.56 71 LYS A N 1
ATOM 547 C CA . LYS A 1 71 ? -8.161 -6.717 13.373 1.00 88.56 71 LYS A CA 1
ATOM 548 C C . LYS A 1 71 ? -6.768 -6.085 13.436 1.00 88.56 71 LYS A C 1
ATOM 550 O O . LYS A 1 71 ? -6.150 -6.079 14.497 1.00 88.56 71 LYS A O 1
ATOM 555 N N . LEU A 1 72 ? -6.285 -5.536 12.318 1.00 89.56 72 LEU A N 1
ATOM 556 C CA . LEU A 1 72 ? -5.002 -4.838 12.265 1.00 89.56 72 LEU A CA 1
ATOM 557 C C . LEU A 1 72 ? -5.010 -3.633 13.214 1.00 89.56 72 LEU A C 1
ATOM 559 O O . LEU A 1 72 ? -4.139 -3.537 14.075 1.00 89.56 72 LEU A O 1
ATOM 563 N N . LEU A 1 73 ? -6.019 -2.763 13.120 1.00 89.00 73 LEU A N 1
ATOM 564 C CA . LEU A 1 73 ? -6.150 -1.580 13.975 1.00 89.00 73 LEU A CA 1
ATOM 565 C C . LEU A 1 73 ? -6.215 -1.932 15.466 1.00 89.00 73 LEU A C 1
ATOM 567 O O . LEU A 1 73 ? -5.644 -1.210 16.275 1.00 89.00 73 LEU A O 1
ATOM 571 N N . GLN A 1 74 ? -6.867 -3.032 15.838 1.00 87.44 74 GLN A N 1
ATOM 572 C CA . GLN A 1 74 ? -6.932 -3.505 17.227 1.00 87.44 74 GLN A CA 1
ATOM 573 C C . GLN A 1 74 ? -5.609 -4.100 17.722 1.00 87.44 74 GLN A C 1
ATOM 575 O O . GLN A 1 74 ? -5.325 -4.057 18.913 1.00 87.44 74 GLN A O 1
ATOM 580 N N . SER A 1 75 ? -4.798 -4.650 16.818 1.00 86.88 75 SER A N 1
ATOM 581 C CA . SER A 1 75 ? -3.531 -5.299 17.171 1.00 86.88 75 SER A CA 1
ATOM 582 C C . SER A 1 75 ? -2.364 -4.338 17.376 1.00 86.88 75 SER A C 1
ATOM 584 O O . SER A 1 75 ? -1.387 -4.701 18.028 1.00 86.88 75 SER A O 1
ATOM 586 N N . VAL A 1 76 ? -2.443 -3.126 16.817 1.00 89.56 76 VAL A N 1
ATOM 587 C CA . VAL A 1 76 ? -1.353 -2.150 16.888 1.00 89.56 76 VAL A CA 1
ATOM 588 C 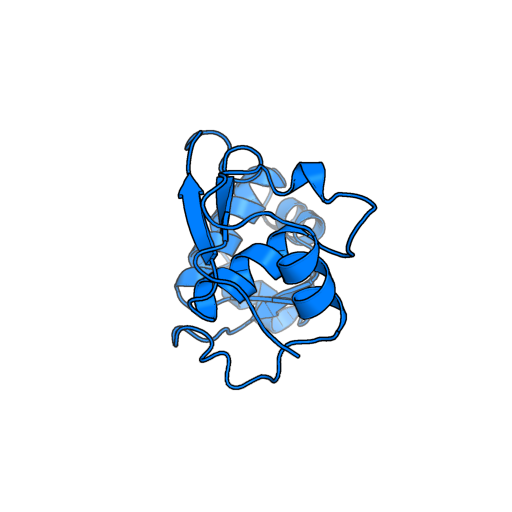C . VAL A 1 76 ? -1.685 -1.029 17.877 1.00 89.56 76 VAL A C 1
ATOM 590 O O . VAL A 1 76 ? -2.786 -0.468 17.827 1.00 89.56 76 VAL A O 1
ATOM 593 N N . PRO A 1 77 ? -0.745 -0.663 18.765 1.00 88.81 77 PRO A N 1
ATOM 594 C CA . PRO A 1 77 ? -0.953 0.435 19.695 1.00 88.81 77 PRO A CA 1
ATOM 595 C C . PRO A 1 77 ? -0.979 1.787 18.972 1.00 88.81 77 PRO A C 1
ATOM 597 O O . PRO A 1 77 ? -0.253 2.022 18.000 1.00 88.81 77 PRO A O 1
ATOM 600 N N . VAL A 1 78 ? -1.822 2.697 19.463 1.00 92.44 78 VAL A N 1
ATOM 601 C CA . VAL A 1 78 ? -1.883 4.084 18.980 1.00 92.44 78 VAL A CA 1
ATOM 602 C C . VAL A 1 78 ? -0.567 4.799 19.273 1.00 92.44 78 VAL A C 1
ATOM 604 O O . VAL A 1 78 ? 0.032 4.622 20.331 1.00 92.44 78 VAL A O 1
ATOM 607 N N . GLY A 1 79 ? -0.104 5.615 18.327 1.00 90.69 79 GLY A N 1
ATOM 608 C CA . GLY A 1 79 ? 1.076 6.459 18.509 1.00 90.69 79 GLY A CA 1
ATOM 609 C C . GLY A 1 79 ? 2.422 5.741 18.362 1.00 90.69 79 GLY A C 1
ATOM 610 O O . GLY A 1 79 ? 3.451 6.411 18.285 1.00 90.69 79 GLY A O 1
ATOM 611 N N . VAL A 1 80 ? 2.451 4.415 18.228 1.00 92.00 80 VAL A N 1
ATOM 612 C CA . VAL A 1 80 ? 3.700 3.660 18.051 1.00 92.00 80 VAL A CA 1
ATOM 613 C C . VAL A 1 80 ? 3.997 3.457 16.568 1.00 92.00 80 VAL A C 1
ATOM 615 O O . VAL A 1 80 ? 3.148 2.998 15.805 1.00 92.00 80 VAL A O 1
ATOM 618 N N . TRP A 1 81 ? 5.222 3.793 16.160 1.00 92.81 81 TRP A N 1
ATOM 619 C CA . TRP A 1 81 ? 5.708 3.519 14.810 1.00 92.81 81 TRP A CA 1
ATOM 620 C C . TRP A 1 81 ? 6.136 2.060 14.680 1.00 92.81 81 TRP A C 1
ATOM 622 O O . TRP A 1 81 ? 6.972 1.594 15.451 1.00 92.81 81 TRP A O 1
ATOM 632 N N . PHE A 1 82 ? 5.637 1.370 13.660 1.00 91.12 82 PHE A N 1
ATOM 633 C CA . PHE A 1 82 ? 5.986 -0.017 13.369 1.00 91.12 82 PHE A CA 1
ATOM 634 C C . PHE A 1 82 ? 6.294 -0.224 11.883 1.00 91.12 82 PHE A C 1
ATOM 636 O O . PHE A 1 82 ? 5.917 0.570 11.021 1.00 91.12 82 PHE A O 1
ATOM 643 N N . GLU A 1 83 ? 7.021 -1.295 11.594 1.00 90.25 83 GLU A N 1
ATOM 644 C CA . GLU A 1 83 ? 7.321 -1.756 10.240 1.00 90.25 83 GLU A CA 1
ATOM 645 C C . GLU A 1 83 ? 6.248 -2.748 9.804 1.00 90.25 83 GLU A C 1
ATOM 647 O O . GLU A 1 83 ? 5.881 -3.632 10.571 1.00 90.25 83 GLU A O 1
ATOM 652 N N . TRP A 1 84 ? 5.729 -2.629 8.582 1.00 87.94 84 TRP A N 1
ATOM 653 C CA . TRP A 1 84 ? 4.641 -3.502 8.120 1.00 87.94 84 TRP A CA 1
ATOM 654 C C . TRP A 1 84 ? 5.035 -4.988 8.114 1.00 87.94 84 TRP A C 1
ATOM 656 O O . TRP A 1 84 ? 4.170 -5.858 8.202 1.00 87.94 84 TRP A O 1
ATOM 666 N N . GLN A 1 85 ? 6.333 -5.286 8.029 1.00 87.69 85 GLN A N 1
ATOM 667 C CA . GLN A 1 85 ? 6.895 -6.632 8.070 1.00 87.69 85 GLN A CA 1
ATOM 668 C C . GLN A 1 85 ? 6.621 -7.329 9.405 1.00 87.69 85 GLN A C 1
ATOM 670 O O . GLN A 1 85 ? 6.487 -8.549 9.417 1.00 87.69 85 GLN A O 1
ATOM 675 N N . SER A 1 86 ? 6.466 -6.586 10.510 1.00 87.50 86 SER A N 1
ATOM 676 C CA . SER A 1 86 ? 6.111 -7.180 11.808 1.00 87.50 86 SER A CA 1
ATOM 677 C C . SER A 1 86 ? 4.704 -7.785 11.822 1.00 87.50 86 SER A C 1
ATOM 679 O O . SER A 1 86 ? 4.387 -8.586 12.695 1.00 87.50 86 SER A O 1
ATOM 681 N N . LEU A 1 87 ? 3.865 -7.430 10.845 1.00 86.69 87 LEU A N 1
ATOM 682 C CA . LEU A 1 87 ? 2.513 -7.957 10.675 1.00 86.69 87 LEU A CA 1
ATOM 683 C C . LEU A 1 87 ? 2.455 -9.147 9.702 1.00 86.69 87 LEU A C 1
ATOM 685 O O . LEU A 1 87 ? 1.370 -9.693 9.468 1.00 86.69 87 LEU A O 1
ATOM 689 N N . ALA A 1 88 ? 3.587 -9.552 9.113 1.00 84.12 88 ALA A N 1
ATOM 690 C CA . ALA A 1 88 ? 3.647 -10.705 8.221 1.00 84.12 88 ALA A CA 1
ATOM 691 C C . ALA A 1 88 ? 3.218 -11.981 8.966 1.00 84.12 88 ALA A C 1
ATOM 693 O O . ALA A 1 88 ? 3.688 -12.266 10.062 1.00 84.12 88 ALA A O 1
ATOM 694 N N . GLY A 1 89 ? 2.278 -12.732 8.387 1.00 81.81 89 GLY A N 1
ATOM 695 C CA . GLY A 1 89 ? 1.684 -13.918 9.018 1.00 81.81 89 GLY A CA 1
ATOM 696 C C . GLY A 1 89 ? 0.566 -13.623 10.029 1.00 81.81 89 GLY A C 1
ATOM 697 O O . GLY A 1 89 ? -0.206 -14.522 10.348 1.00 81.81 89 GLY A O 1
ATOM 698 N N . PHE A 1 90 ? 0.406 -12.374 10.485 1.00 83.88 90 PHE A N 1
ATOM 699 C CA . PHE A 1 90 ? -0.685 -11.979 11.386 1.00 83.88 90 PHE A CA 1
ATOM 700 C C . PHE A 1 90 ? -1.930 -11.477 10.633 1.00 83.88 90 PHE A C 1
ATOM 702 O O . PHE A 1 90 ? -3.075 -11.792 11.001 1.00 83.88 90 PHE A O 1
ATOM 709 N N . VAL A 1 91 ? -1.707 -10.712 9.559 1.00 84.19 91 VAL A N 1
ATOM 710 C CA . VAL A 1 91 ? -2.741 -10.237 8.629 1.00 84.19 91 VAL A CA 1
ATOM 711 C C . VAL A 1 91 ? -2.273 -10.473 7.200 1.00 84.19 91 VAL A C 1
ATOM 713 O O . VAL A 1 91 ? -1.103 -10.266 6.882 1.00 84.19 91 VAL A O 1
ATOM 716 N N . ASP A 1 92 ? -3.189 -10.879 6.325 1.00 80.94 92 ASP A N 1
ATOM 717 C CA . ASP A 1 92 ? -2.891 -10.999 4.901 1.00 80.94 92 ASP A CA 1
ATOM 718 C C . ASP A 1 92 ? -2.590 -9.624 4.280 1.00 80.94 92 ASP A C 1
ATOM 720 O O . ASP A 1 92 ? -3.301 -8.648 4.547 1.00 80.94 92 ASP A O 1
ATOM 724 N N . ARG A 1 93 ? -1.550 -9.563 3.439 1.00 82.62 93 ARG A N 1
ATOM 725 C CA . ARG A 1 93 ? -1.075 -8.353 2.735 1.00 82.62 93 ARG A CA 1
ATOM 726 C C . ARG A 1 93 ? -0.947 -7.122 3.651 1.00 82.62 93 ARG A C 1
ATOM 728 O O . ARG A 1 93 ? -1.593 -6.097 3.411 1.00 82.62 93 ARG A O 1
ATOM 735 N N . PRO A 1 94 ? -0.094 -7.183 4.684 1.00 87.75 94 PRO A N 1
ATOM 736 C CA . PRO A 1 94 ? -0.045 -6.171 5.738 1.00 87.75 94 PRO A CA 1
ATOM 737 C C . PRO A 1 94 ? 0.277 -4.766 5.220 1.00 87.75 94 PRO A C 1
ATOM 739 O O . PRO A 1 94 ? -0.366 -3.803 5.626 1.00 87.75 94 PRO A O 1
ATOM 742 N N . ARG A 1 95 ? 1.205 -4.641 4.262 1.00 87.00 95 ARG A N 1
ATOM 743 C CA . ARG A 1 95 ? 1.566 -3.341 3.684 1.00 87.00 95 ARG A CA 1
ATOM 744 C C . ARG A 1 95 ? 0.395 -2.658 2.978 1.00 87.00 95 ARG A C 1
ATOM 746 O O . ARG A 1 95 ? 0.094 -1.511 3.285 1.00 87.00 95 ARG A O 1
ATOM 753 N N . TYR A 1 96 ? -0.275 -3.379 2.080 1.00 86.12 96 TYR A N 1
ATOM 754 C CA . TYR A 1 96 ? -1.447 -2.878 1.357 1.00 86.12 96 TYR A CA 1
ATOM 755 C C . TYR A 1 96 ? -2.532 -2.388 2.324 1.00 86.12 96 TYR A C 1
ATOM 757 O O . TYR A 1 96 ? -3.148 -1.345 2.112 1.00 86.12 96 TYR A O 1
ATOM 765 N N . ARG A 1 97 ? -2.746 -3.117 3.426 1.00 89.00 97 ARG A N 1
ATOM 766 C CA . ARG A 1 97 ? -3.709 -2.715 4.459 1.00 89.00 97 ARG A CA 1
ATOM 767 C C . ARG A 1 97 ? -3.284 -1.455 5.192 1.00 89.00 97 ARG A C 1
ATOM 769 O O . ARG A 1 97 ? -4.111 -0.569 5.372 1.00 89.00 97 ARG A O 1
ATOM 776 N N . CYS A 1 98 ? -2.015 -1.340 5.574 1.00 89.75 98 CYS A N 1
ATOM 777 C CA . CYS A 1 98 ? -1.498 -0.117 6.177 1.00 89.75 98 CYS A CA 1
ATOM 778 C C . CYS A 1 98 ? -1.646 1.088 5.235 1.00 89.75 98 CYS A C 1
ATOM 780 O O . CYS A 1 98 ? -2.150 2.120 5.661 1.00 89.75 98 CYS A O 1
ATOM 782 N N . GLU A 1 99 ? -1.302 0.951 3.953 1.00 87.94 99 GLU A N 1
ATOM 783 C CA . GLU A 1 99 ? -1.462 2.017 2.948 1.00 87.94 99 GLU A CA 1
ATOM 784 C C . GLU A 1 99 ? -2.935 2.422 2.773 1.00 87.94 99 GLU A C 1
ATOM 786 O O . GLU A 1 99 ? -3.259 3.610 2.746 1.00 87.94 99 GLU A O 1
ATOM 791 N N . ARG A 1 100 ? -3.859 1.454 2.773 1.00 87.12 100 ARG A N 1
ATOM 792 C CA . ARG A 1 100 ? -5.303 1.739 2.787 1.00 87.12 100 ARG A CA 1
ATOM 793 C C . ARG A 1 100 ? -5.764 2.467 4.042 1.00 87.12 100 ARG A C 1
ATOM 795 O O . ARG A 1 100 ? -6.595 3.363 3.952 1.00 87.12 100 ARG A O 1
ATOM 802 N N . LEU A 1 101 ? -5.256 2.086 5.209 1.00 88.38 101 LEU A N 1
ATOM 803 C CA . LEU A 1 101 ? -5.594 2.734 6.476 1.00 88.38 101 LEU A CA 1
ATOM 804 C C . LEU A 1 101 ? -5.007 4.149 6.575 1.00 88.38 101 LEU A C 1
ATOM 806 O O . LEU A 1 101 ? -5.600 5.002 7.235 1.00 88.38 101 LEU A O 1
ATOM 810 N N . VAL A 1 102 ? -3.895 4.419 5.885 1.00 88.94 102 VAL A N 1
ATOM 811 C CA . VAL A 1 102 ? -3.372 5.778 5.687 1.00 88.94 102 VAL A CA 1
ATOM 812 C C . VAL A 1 102 ? -4.321 6.590 4.811 1.00 88.94 102 VAL A C 1
ATOM 814 O O . VAL A 1 102 ? -4.733 7.673 5.215 1.00 88.94 102 VAL A O 1
ATOM 817 N N . ALA A 1 103 ? -4.755 6.044 3.670 1.00 82.50 103 ALA A N 1
ATOM 818 C CA . ALA A 1 103 ? -5.746 6.699 2.809 1.00 82.50 103 ALA A CA 1
ATOM 819 C C . ALA A 1 103 ? -7.088 6.950 3.529 1.00 82.50 103 ALA A C 1
ATOM 821 O O . ALA A 1 103 ? -7.767 7.934 3.256 1.00 82.50 103 ALA A O 1
ATOM 822 N N . ALA A 1 104 ? -7.446 6.098 4.496 1.00 82.25 104 ALA A N 1
ATOM 823 C CA . ALA A 1 104 ? -8.628 6.259 5.346 1.00 82.25 104 ALA A CA 1
ATOM 824 C C . ALA A 1 104 ? -8.460 7.288 6.484 1.00 82.25 104 ALA A C 1
ATOM 826 O O . ALA A 1 104 ? -9.389 7.486 7.268 1.00 82.25 104 ALA A O 1
ATOM 827 N N . GLY A 1 105 ? -7.277 7.892 6.645 1.00 85.44 105 GLY A N 1
ATOM 828 C CA . GLY A 1 105 ? -6.983 8.824 7.740 1.00 85.44 105 GLY A CA 1
ATOM 829 C C . GLY A 1 105 ? -6.918 8.165 9.124 1.00 85.44 105 GLY A C 1
ATOM 830 O O . GLY A 1 105 ? -7.145 8.821 10.139 1.00 85.44 105 GLY A O 1
ATOM 831 N N . LEU A 1 106 ? -6.653 6.856 9.186 1.00 88.62 106 LEU A N 1
ATOM 832 C CA . LEU A 1 106 ? -6.522 6.094 10.436 1.00 88.62 106 LEU A CA 1
ATOM 833 C C . LEU A 1 106 ? -5.061 5.816 10.806 1.00 88.62 106 LEU A C 1
ATOM 835 O O . LEU A 1 106 ? -4.765 5.507 11.965 1.00 88.62 106 LEU A O 1
ATOM 839 N N . MET A 1 107 ? -4.150 5.939 9.839 1.00 92.25 107 MET A N 1
ATOM 840 C CA . MET A 1 107 ? -2.717 5.742 10.022 1.00 92.25 107 MET A CA 1
ATOM 841 C C . MET A 1 107 ? -1.892 6.856 9.379 1.00 92.25 107 MET A C 1
ATOM 843 O O . MET A 1 107 ? -2.284 7.435 8.373 1.00 92.25 107 MET A O 1
ATOM 847 N N . ASN A 1 108 ? -0.711 7.101 9.935 1.00 90.94 108 ASN A N 1
ATOM 848 C CA . ASN A 1 108 ? 0.354 7.851 9.284 1.00 90.94 108 ASN A CA 1
ATOM 849 C C . ASN A 1 108 ? 1.351 6.882 8.644 1.00 90.94 108 ASN A C 1
ATOM 851 O O . ASN A 1 108 ? 1.556 5.775 9.148 1.00 90.94 108 ASN A O 1
ATOM 855 N N . SER A 1 109 ? 2.028 7.326 7.587 1.00 91.69 109 SER A N 1
ATOM 856 C CA . SER A 1 109 ? 3.184 6.637 7.006 1.00 91.69 109 SER A CA 1
ATOM 857 C C . SER A 1 109 ? 4.392 7.561 6.932 1.00 91.69 109 SER A C 1
ATOM 859 O O . SER A 1 109 ? 4.242 8.747 6.642 1.00 91.69 109 SER A O 1
ATOM 861 N N . LYS A 1 110 ? 5.594 7.012 7.113 1.00 88.62 110 LYS A N 1
ATOM 862 C CA . LYS A 1 110 ? 6.851 7.711 6.823 1.00 88.62 110 LYS A CA 1
ATOM 863 C C . LYS A 1 110 ? 7.854 6.780 6.156 1.00 88.62 110 LYS A C 1
ATOM 865 O O . LYS A 1 110 ? 8.003 5.627 6.565 1.00 88.62 110 LYS A O 1
ATOM 870 N N . VAL A 1 111 ? 8.568 7.300 5.161 1.00 83.38 111 VAL A N 1
ATOM 871 C CA . VAL A 1 111 ? 9.682 6.591 4.524 1.00 83.38 111 VAL A CA 1
ATOM 872 C C . VAL A 1 111 ? 10.941 6.827 5.358 1.00 83.38 111 VAL A C 1
ATOM 874 O O . VAL A 1 111 ? 11.364 7.961 5.551 1.00 83.38 111 VAL A O 1
ATOM 877 N N . THR A 1 112 ? 11.526 5.755 5.880 1.00 80.25 112 THR A N 1
ATOM 878 C CA . THR A 1 112 ? 12.773 5.745 6.652 1.00 80.25 112 THR A CA 1
ATOM 879 C C . THR A 1 112 ? 13.992 5.375 5.813 1.00 80.25 112 THR A C 1
ATOM 881 O O . THR A 1 112 ? 15.104 5.687 6.218 1.00 80.25 112 THR A O 1
ATOM 884 N N . ASN A 1 113 ? 13.812 4.723 4.659 1.00 77.00 113 ASN A N 1
ATOM 885 C CA . ASN A 1 113 ? 14.896 4.467 3.708 1.00 77.00 113 ASN A CA 1
ATOM 886 C C . ASN A 1 113 ? 14.422 4.717 2.263 1.00 77.00 113 ASN A C 1
ATOM 888 O O . ASN A 1 113 ? 13.739 3.863 1.693 1.00 77.00 113 ASN A O 1
ATOM 892 N N . PRO A 1 114 ? 14.796 5.856 1.652 1.00 69.75 114 PRO A N 1
ATOM 893 C CA . PRO A 1 114 ? 14.428 6.181 0.274 1.00 69.75 114 PRO A CA 1
ATOM 894 C C . PRO A 1 114 ? 15.041 5.244 -0.773 1.00 69.75 114 PRO A C 1
ATOM 896 O O . PRO A 1 114 ? 14.449 5.061 -1.831 1.00 69.75 114 PRO A O 1
ATOM 899 N N . ALA A 1 115 ? 16.199 4.635 -0.491 1.00 71.81 115 ALA A N 1
ATOM 900 C CA . ALA A 1 115 ? 16.877 3.725 -1.419 1.00 71.81 115 ALA A CA 1
ATOM 901 C C . ALA A 1 115 ? 16.187 2.354 -1.513 1.00 71.81 115 ALA A C 1
ATOM 903 O O . ALA A 1 115 ? 16.350 1.636 -2.494 1.00 71.81 115 ALA A O 1
ATOM 904 N N . ASN A 1 116 ? 15.386 1.991 -0.507 1.00 66.94 116 ASN A N 1
ATOM 905 C CA . ASN A 1 116 ? 14.521 0.818 -0.550 1.00 66.94 116 ASN A CA 1
ATOM 906 C C . ASN A 1 116 ? 13.174 1.143 0.113 1.00 66.94 116 ASN A C 1
ATOM 908 O O . ASN A 1 116 ? 12.934 0.738 1.255 1.00 66.94 116 ASN A O 1
ATOM 912 N N . PRO A 1 117 ? 12.269 1.851 -0.590 1.00 61.72 117 PRO A N 1
ATOM 913 C CA . PRO A 1 117 ? 10.981 2.261 -0.033 1.00 61.72 117 PRO A CA 1
ATOM 914 C C . PRO A 1 117 ? 10.117 1.066 0.375 1.00 61.72 117 PRO A C 1
ATOM 916 O O . PRO A 1 117 ? 9.300 1.171 1.291 1.00 61.72 117 PRO A O 1
ATOM 919 N N . HIS A 1 118 ? 10.323 -0.088 -0.277 1.00 63.59 118 HIS A N 1
ATOM 920 C CA . HIS A 1 118 ? 9.606 -1.316 0.040 1.00 63.59 118 HIS A CA 1
ATOM 921 C C . HIS A 1 118 ? 9.858 -1.788 1.466 1.00 63.59 118 HIS A C 1
ATOM 923 O O . HIS A 1 118 ? 8.908 -2.143 2.165 1.00 63.59 118 HIS A O 1
ATOM 929 N N . HIS A 1 119 ? 11.115 -1.753 1.903 1.00 66.31 119 HIS A N 1
ATOM 930 C CA . HIS A 1 119 ? 11.491 -2.161 3.254 1.00 66.31 119 HIS A CA 1
ATOM 931 C C . HIS A 1 119 ? 11.633 -0.991 4.229 1.00 66.31 119 HIS A C 1
ATOM 933 O O . HIS A 1 119 ? 11.628 -1.196 5.436 1.00 66.31 119 HIS A O 1
ATOM 939 N N . GLY A 1 120 ? 11.709 0.233 3.717 1.00 76.50 120 GLY A N 1
ATOM 940 C CA . GLY A 1 120 ? 11.919 1.451 4.479 1.00 76.50 120 GLY A CA 1
ATOM 941 C C . GLY A 1 120 ? 10.663 2.275 4.700 1.00 76.50 120 GLY A C 1
ATOM 942 O O . GLY A 1 120 ? 10.773 3.491 4.650 1.00 76.50 120 GLY A O 1
ATOM 943 N N . THR A 1 121 ? 9.487 1.674 4.898 1.00 84.25 121 THR A N 1
ATOM 944 C CA . THR A 1 121 ? 8.256 2.422 5.215 1.00 84.25 121 THR A CA 1
ATOM 945 C C . THR A 1 121 ? 7.703 1.982 6.566 1.00 84.25 121 THR A C 1
ATOM 947 O O . THR A 1 121 ? 7.421 0.801 6.772 1.00 84.25 121 THR A O 1
ATOM 950 N N . LYS A 1 122 ? 7.534 2.943 7.481 1.00 90.94 122 LYS A N 1
ATOM 951 C CA . LYS A 1 122 ? 6.919 2.740 8.799 1.00 90.94 122 LYS A CA 1
ATOM 952 C C . LYS A 1 122 ? 5.525 3.341 8.843 1.00 90.94 122 LYS A C 1
ATOM 954 O O . LYS A 1 122 ? 5.267 4.359 8.203 1.00 90.94 122 LYS A O 1
ATOM 959 N N . PHE A 1 123 ? 4.672 2.741 9.660 1.00 93.56 123 PHE A N 1
ATOM 960 C CA . PHE A 1 123 ? 3.288 3.147 9.864 1.00 93.56 123 PHE A CA 1
ATOM 961 C C . PHE A 1 123 ? 3.015 3.426 11.340 1.00 93.56 123 PHE A C 1
ATOM 963 O O . PHE A 1 123 ? 3.721 2.922 12.211 1.00 93.56 123 PHE A O 1
ATOM 970 N N . GLN A 1 124 ? 2.007 4.243 11.623 1.00 94.44 124 GLN A N 1
ATOM 971 C CA . GLN A 1 124 ? 1.581 4.577 12.982 1.00 94.44 124 GLN A CA 1
ATOM 972 C C . GLN A 1 124 ? 0.065 4.730 13.008 1.00 94.44 124 GLN A C 1
ATOM 974 O O . GLN A 1 124 ? -0.488 5.499 12.227 1.00 94.44 124 GLN A O 1
ATOM 979 N N . LYS A 1 125 ? -0.612 4.040 13.927 1.00 93.31 125 LYS A N 1
ATOM 980 C CA . LYS A 1 125 ? -2.049 4.227 14.172 1.00 93.31 125 LYS A CA 1
ATOM 981 C C . LYS A 1 125 ? -2.293 5.567 14.866 1.00 93.31 125 LYS A C 1
ATOM 983 O O . LYS A 1 125 ? -1.640 5.866 15.864 1.00 93.31 125 LYS A O 1
ATOM 988 N N . ILE A 1 126 ? -3.236 6.353 14.344 1.00 89.44 126 ILE A N 1
ATOM 989 C CA . ILE A 1 126 ? -3.510 7.722 14.817 1.00 89.44 126 ILE A CA 1
ATOM 990 C C . ILE A 1 126 ? -4.494 7.726 15.991 1.00 89.44 126 ILE A C 1
ATOM 992 O O . ILE A 1 126 ? -4.348 8.518 16.916 1.00 89.44 126 ILE A O 1
ATOM 996 N N . ARG A 1 127 ? -5.501 6.847 15.963 1.00 84.75 127 ARG A N 1
ATOM 997 C CA . ARG A 1 127 ? -6.574 6.803 16.964 1.00 84.75 127 ARG A CA 1
ATOM 998 C C . ARG A 1 127 ? -7.119 5.399 17.155 1.00 84.75 127 ARG A C 1
ATOM 1000 O O . ARG A 1 127 ? -6.990 4.559 16.265 1.00 84.75 127 ARG A O 1
ATOM 1007 N N . GLU A 1 128 ? -7.748 5.170 18.303 1.00 83.25 128 GLU A N 1
ATOM 1008 C CA . GLU A 1 128 ? -8.510 3.950 18.551 1.00 83.25 128 GLU A CA 1
ATOM 1009 C C . GLU A 1 128 ? -9.726 3.853 17.629 1.00 83.25 128 GLU A C 1
ATOM 1011 O O . GLU A 1 128 ? -10.306 4.862 17.224 1.00 83.25 128 GLU A O 1
ATOM 1016 N N . VAL A 1 129 ? -10.093 2.618 17.286 1.00 73.00 129 VAL A N 1
ATOM 1017 C CA . VAL A 1 129 ? -11.279 2.328 16.479 1.00 73.00 129 VAL A CA 1
ATOM 1018 C C . VAL A 1 129 ? -12.167 1.399 17.290 1.00 73.00 129 VAL A C 1
ATOM 1020 O O . VAL A 1 129 ? -11.842 0.230 17.493 1.00 73.00 129 VAL A O 1
ATOM 1023 N N . THR A 1 130 ? -13.269 1.948 17.795 1.00 62.00 130 THR A N 1
ATOM 1024 C CA . THR A 1 130 ? -14.332 1.178 18.444 1.00 62.00 130 THR A CA 1
ATOM 1025 C C . THR A 1 130 ? -15.201 0.500 17.389 1.00 62.00 130 THR A C 1
ATOM 1027 O O . THR A 1 130 ? -15.358 1.014 16.282 1.00 62.00 130 THR A O 1
ATOM 1030 N N . ARG A 1 131 ? -15.687 -0.695 17.730 1.00 55.69 131 ARG A N 1
ATOM 1031 C CA . ARG A 1 131 ? -16.472 -1.564 16.849 1.00 55.69 131 ARG A CA 1
ATOM 1032 C C . ARG A 1 131 ? -17.850 -0.983 16.548 1.00 55.69 131 ARG A C 1
ATOM 1034 O O . ARG A 1 131 ? -18.414 -0.352 17.466 1.00 55.69 131 ARG A O 1
#